Protein AF-A0A1V1P7Q6-F1 (afdb_monomer_lite)

Foldseek 3Di:
DDAPVVVVVVVCPPPVPDDDDAQPCVPPRDGDDPVSCVNCVPPPPDRDDPPPPQAKDFDDWDKPVPDWDDQQDKIKIKTFDIDGPAAWPFKKKFKAAPDDPVVVVVDDPVPTDMDTWDDPDPGMTMDMGRPRHDGDDMDIDMHIAGPVGHD

pLDDT: mean 74.47, std 15.75, range [39.62, 96.0]

Radius of gyration: 20.07 Å; chains: 1; bounding box: 42×44×50 Å

Sequence (151 aa):
MKSSFESAKESIISTKAYQTPQVDANGDGKSNTLTDLNLIKNVIIGNGTFINSGIPLVKKVWISPGKMVSQGNGVHIHVSNIYSQNDIAQVWAVITPPYTEKEFKEIDMKSLPSIELYPLSSKEYVGRYNGLTLQGTYRVSVFVRDNKGIC

Organism: NCBI:txid890399

Secondary structure (DSSP, 8-state):
---HHHHHHHHGGG-TTS------SSSSS-TT-HHHHHHHTT--------------B--EEEEES-S---TT--EEEEEE--B-SS-EEEEEEEEE----HHHHHHS-GGGS-EEE-EEEETTEEEEEE----SSS--EEEEEEEETT---

Structure (mmCIF, N/CA/C/O backbone):
data_AF-A0A1V1P7Q6-F1
#
_entry.id   AF-A0A1V1P7Q6-F1
#
loop_
_atom_site.group_PDB
_atom_site.id
_atom_site.type_symbol
_atom_site.label_atom_id
_atom_site.label_alt_id
_atom_site.label_comp_id
_atom_site.label_asym_id
_atom_site.label_entity_id
_atom_site.label_seq_id
_atom_site.pdbx_PDB_ins_code
_atom_site.Cartn_x
_atom_site.Cartn_y
_atom_site.Cartn_z
_atom_site.occupancy
_atom_site.B_iso_or_equiv
_atom_site.auth_seq_id
_atom_site.auth_comp_id
_atom_site.auth_asym_id
_atom_site.auth_atom_id
_atom_site.pdbx_PDB_model_num
ATOM 1 N N . MET A 1 1 ? -2.508 -2.697 24.954 1.00 43.84 1 MET A N 1
ATOM 2 C CA . MET A 1 1 ? -3.674 -2.679 24.042 1.00 43.84 1 MET A CA 1
ATOM 3 C C . MET A 1 1 ? -3.843 -1.255 23.539 1.00 43.84 1 MET A C 1
ATOM 5 O O . MET A 1 1 ? -3.937 -0.368 24.376 1.00 43.84 1 MET A O 1
ATOM 9 N N . LYS A 1 2 ? -3.782 -1.017 22.221 1.00 41.94 2 LYS A N 1
ATOM 10 C CA . LYS A 1 2 ? -4.045 0.309 21.629 1.00 41.94 2 LYS A CA 1
ATOM 11 C C . LYS A 1 2 ? -5.554 0.447 21.388 1.00 41.94 2 LYS A C 1
ATOM 13 O O . LYS A 1 2 ? -6.185 -0.516 20.963 1.00 41.94 2 LYS A O 1
ATOM 18 N N . SER A 1 3 ? -6.125 1.605 21.706 1.00 46.25 3 SER A N 1
ATOM 19 C CA . SER A 1 3 ? -7.533 1.911 21.430 1.00 46.25 3 SER A CA 1
ATOM 20 C C . SER A 1 3 ? -7.745 2.196 19.937 1.00 46.25 3 SER A C 1
ATOM 22 O O . SER A 1 3 ? -6.799 2.533 19.223 1.00 46.25 3 SER A O 1
ATOM 24 N N . SER A 1 4 ? -8.991 2.113 19.463 1.00 46.34 4 SER A N 1
ATOM 25 C CA . SER A 1 4 ? -9.387 2.502 18.095 1.00 46.34 4 SER A CA 1
ATOM 26 C C . SER A 1 4 ? -8.998 3.929 17.744 1.00 46.34 4 SER A C 1
ATOM 28 O O . SER A 1 4 ? -8.650 4.206 16.600 1.00 46.34 4 SER A O 1
ATOM 30 N N . PHE A 1 5 ? -8.970 4.804 18.744 1.00 55.69 5 PHE A N 1
ATOM 31 C CA . PHE A 1 5 ? -8.479 6.163 18.609 1.00 55.69 5 PHE A CA 1
ATOM 32 C C . PHE A 1 5 ? -6.981 6.216 18.286 1.00 55.69 5 PHE A C 1
ATOM 34 O O . PHE A 1 5 ? -6.589 6.899 17.346 1.00 55.69 5 PHE A O 1
ATOM 41 N N . GLU A 1 6 ? -6.139 5.467 19.005 1.00 46.66 6 GLU A N 1
ATOM 42 C CA . GLU A 1 6 ? -4.696 5.449 18.734 1.00 46.66 6 GLU A CA 1
ATOM 43 C C . GLU A 1 6 ? -4.375 4.767 17.395 1.00 46.66 6 GLU A C 1
ATOM 45 O O . GLU A 1 6 ? -3.499 5.237 16.677 1.00 46.66 6 GLU A O 1
ATOM 50 N N . SER A 1 7 ? -5.121 3.732 16.994 1.00 54.84 7 SER A N 1
ATOM 51 C CA . SER A 1 7 ? -4.970 3.129 15.660 1.00 54.84 7 SER A CA 1
ATOM 52 C C . SER A 1 7 ? -5.415 4.067 14.532 1.00 54.84 7 SER A C 1
ATOM 54 O O . SER A 1 7 ? -4.704 4.206 13.540 1.00 54.84 7 SER A O 1
ATOM 56 N N . ALA A 1 8 ? -6.546 4.764 14.687 1.00 55.75 8 ALA A N 1
ATOM 57 C CA . ALA A 1 8 ? -6.987 5.764 13.714 1.00 55.75 8 ALA A CA 1
ATOM 58 C C . ALA A 1 8 ? -5.988 6.928 13.619 1.00 55.75 8 ALA A C 1
ATOM 60 O O . ALA A 1 8 ? -5.643 7.364 12.525 1.00 55.75 8 ALA A O 1
ATOM 61 N N . LYS A 1 9 ? -5.461 7.391 14.755 1.00 50.16 9 LYS A N 1
ATOM 62 C CA . LYS A 1 9 ? -4.444 8.447 14.838 1.00 50.16 9 LYS A CA 1
ATOM 63 C C . LYS A 1 9 ? -3.131 8.065 14.151 1.00 50.16 9 LYS A C 1
ATOM 65 O O . LYS A 1 9 ? -2.537 8.916 13.495 1.00 50.16 9 LYS A O 1
ATOM 70 N N . GLU A 1 10 ? -2.705 6.808 14.255 1.00 52.38 10 GLU A N 1
ATOM 71 C CA . GLU A 1 10 ? -1.527 6.283 13.546 1.00 52.38 10 GLU A CA 1
ATOM 72 C C . GLU A 1 10 ? -1.787 6.175 12.027 1.00 52.38 10 GLU A C 1
ATOM 74 O O . GLU A 1 10 ? -0.914 6.527 11.235 1.00 52.38 10 GLU A O 1
ATOM 79 N N . SER A 1 11 ? -3.008 5.821 11.597 1.00 52.22 11 SER A N 1
ATOM 80 C CA . SER A 1 11 ? -3.415 5.857 10.176 1.00 52.22 11 SER A CA 1
ATOM 81 C C . SER A 1 11 ? -3.576 7.279 9.608 1.00 52.22 11 SER A C 1
ATOM 83 O O . SER A 1 11 ? -3.424 7.490 8.405 1.00 52.22 11 SER A O 1
ATOM 85 N N . ILE A 1 12 ? -3.837 8.285 10.450 1.00 52.75 12 ILE A N 1
ATOM 86 C CA . ILE A 1 12 ? -4.042 9.696 10.057 1.00 52.75 12 ILE A CA 1
ATOM 87 C C . ILE A 1 12 ? -2.720 10.465 9.853 1.00 52.75 12 ILE A C 1
ATOM 89 O O . ILE A 1 12 ? -2.727 11.623 9.428 1.00 52.75 12 ILE A O 1
ATOM 93 N N . ILE A 1 13 ? -1.553 9.836 10.040 1.00 48.06 13 ILE A N 1
ATOM 94 C CA . ILE A 1 13 ? -0.247 10.489 9.811 1.00 48.06 13 ILE A CA 1
ATOM 95 C C . ILE A 1 13 ? -0.092 10.997 8.352 1.00 48.06 13 ILE A C 1
ATOM 97 O O . ILE A 1 13 ? 0.700 11.905 8.105 1.00 48.06 13 ILE A O 1
ATOM 101 N N . SER A 1 14 ? -0.927 10.537 7.407 1.00 45.78 14 SER A N 1
ATOM 102 C CA . SER A 1 14 ? -0.977 11.027 6.018 1.00 45.78 14 SER A CA 1
ATOM 103 C C . SER A 1 14 ? -1.973 12.175 5.726 1.00 45.78 14 SER A C 1
ATOM 105 O O . SER A 1 14 ? -1.927 12.716 4.621 1.00 45.78 14 SER A O 1
ATOM 107 N N . THR A 1 15 ? -2.854 12.585 6.653 1.00 42.03 15 THR A N 1
ATOM 108 C CA . THR A 1 15 ? -4.014 13.469 6.340 1.00 42.03 15 THR A CA 1
ATOM 109 C C . THR A 1 15 ? -4.036 14.785 7.132 1.00 42.03 15 THR A C 1
ATOM 111 O O . THR A 1 15 ? -5.048 15.483 7.174 1.00 42.03 15 THR A O 1
ATOM 114 N N . LYS A 1 16 ? -2.914 15.164 7.758 1.00 42.03 16 LYS A N 1
ATOM 115 C CA . LYS A 1 16 ? -2.817 16.293 8.708 1.00 42.03 16 LYS A CA 1
ATOM 116 C C . LYS A 1 16 ? -3.214 17.691 8.192 1.00 42.03 16 LYS A C 1
ATOM 118 O O . LYS A 1 16 ? -3.213 18.617 8.992 1.00 42.03 16 LYS A O 1
ATOM 123 N N . ALA A 1 17 ? -3.559 17.876 6.917 1.00 48.00 17 ALA A N 1
ATOM 124 C CA . ALA A 1 17 ? -3.864 19.202 6.373 1.00 48.00 17 ALA A CA 1
ATOM 125 C C . ALA A 1 17 ? -5.360 19.585 6.344 1.00 48.00 17 ALA A C 1
ATOM 127 O O . ALA A 1 17 ? -5.644 20.762 6.151 1.00 48.00 17 ALA A O 1
ATOM 128 N N . TYR A 1 18 ? -6.313 18.657 6.539 1.00 45.41 18 TYR A N 1
ATOM 129 C CA . TYR A 1 18 ? -7.735 18.948 6.240 1.00 45.41 18 TYR A CA 1
ATOM 130 C C . TYR A 1 18 ? -8.775 18.511 7.278 1.00 45.41 18 TYR A C 1
ATOM 132 O O . TYR A 1 18 ? -9.964 18.714 7.051 1.00 45.41 18 TYR A O 1
ATOM 140 N N . GLN A 1 19 ? -8.384 17.936 8.416 1.00 45.28 19 GLN A N 1
ATOM 141 C CA . GLN A 1 19 ? -9.354 17.629 9.471 1.00 45.28 19 GLN A CA 1
ATOM 142 C C . GLN A 1 19 ? -9.268 18.655 10.597 1.00 45.28 19 GLN A C 1
ATOM 144 O O . GLN A 1 19 ? -8.410 18.575 11.474 1.00 45.28 19 GLN A O 1
ATOM 149 N N . THR A 1 20 ? -10.179 19.625 10.563 1.00 50.78 20 THR A N 1
ATOM 150 C CA . THR A 1 20 ? -10.475 20.493 11.703 1.00 50.78 20 THR A CA 1
ATOM 151 C C . THR A 1 20 ? -11.555 19.805 12.543 1.00 50.78 20 THR A C 1
ATOM 153 O O . THR A 1 20 ? -12.607 19.484 11.994 1.00 50.78 20 THR A O 1
ATOM 156 N N . PRO A 1 21 ? -11.344 19.530 13.840 1.00 52.12 21 PRO A N 1
ATOM 157 C CA . PRO A 1 21 ? -12.409 19.012 14.699 1.00 52.12 21 PRO A CA 1
ATOM 158 C C . PRO A 1 21 ? -13.563 20.029 14.815 1.00 52.12 21 PRO A C 1
ATOM 160 O O . PRO A 1 21 ? -13.321 21.231 14.923 1.00 52.12 21 PRO A O 1
ATOM 163 N N . GLN A 1 22 ? -14.807 19.540 14.744 1.00 62.03 22 GLN A N 1
ATOM 164 C CA . GLN A 1 22 ? -16.042 20.307 14.479 1.00 62.03 22 GLN A CA 1
ATOM 165 C C . GLN A 1 22 ? -17.079 20.163 15.611 1.00 62.03 22 GLN A C 1
ATOM 167 O O . GLN A 1 22 ? -18.259 19.955 15.342 1.00 62.03 22 GLN A O 1
ATOM 172 N N . VAL A 1 23 ? -16.674 20.176 16.886 1.00 70.62 23 VAL A N 1
ATOM 173 C CA . VAL A 1 23 ? -17.684 20.057 17.952 1.00 70.62 23 VAL A CA 1
ATOM 174 C C . VAL A 1 23 ? -18.399 21.395 18.116 1.00 70.62 23 VAL A C 1
ATOM 176 O O . VAL A 1 23 ? -17.837 22.323 18.689 1.00 70.62 23 VAL A O 1
ATOM 179 N N . ASP A 1 24 ? -19.609 21.469 17.570 1.00 77.19 24 ASP A N 1
ATOM 180 C CA . ASP A 1 24 ? -20.615 22.517 17.764 1.00 77.19 24 ASP A CA 1
ATOM 181 C C . ASP A 1 24 ? -21.781 21.870 18.526 1.00 77.19 24 ASP A C 1
ATOM 183 O O . ASP A 1 24 ? -22.644 21.204 17.952 1.00 77.19 24 ASP A O 1
ATOM 187 N N . ALA A 1 25 ? -21.713 21.926 19.854 1.00 75.81 25 ALA A N 1
ATOM 188 C CA . ALA A 1 25 ? -22.659 21.245 20.730 1.00 75.81 25 ALA A CA 1
ATOM 189 C C . ALA A 1 25 ? -23.865 22.122 21.069 1.00 75.81 25 ALA A C 1
ATOM 191 O O . ALA A 1 25 ? -24.893 21.599 21.503 1.00 75.81 25 ALA A O 1
ATOM 192 N N . ASN A 1 26 ? -23.743 23.440 20.898 1.00 76.94 26 ASN A N 1
ATOM 193 C CA . ASN A 1 26 ? -24.838 24.382 21.100 1.00 76.94 26 ASN A CA 1
ATOM 194 C C . ASN A 1 26 ? -25.633 24.673 19.809 1.00 76.94 26 ASN A C 1
ATOM 196 O O . ASN A 1 26 ? -26.711 25.259 19.904 1.00 76.94 26 ASN A O 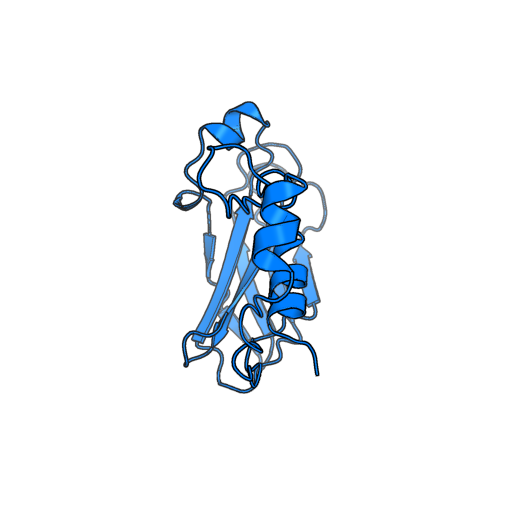1
ATOM 200 N N . GLY A 1 27 ? -25.148 24.235 18.642 1.00 76.31 27 GLY A N 1
ATOM 201 C CA . GLY A 1 27 ? -25.793 24.407 17.341 1.00 76.31 27 GLY A CA 1
ATOM 202 C C . GLY A 1 27 ? -25.706 25.834 16.797 1.00 76.31 27 GLY A C 1
ATOM 203 O O . GLY A 1 27 ? -26.585 26.242 16.036 1.00 76.31 27 GLY A O 1
ATOM 204 N N . ASP A 1 28 ? -24.708 26.619 17.216 1.00 77.25 28 ASP A N 1
ATOM 205 C CA . ASP A 1 28 ? -24.578 28.037 16.858 1.00 77.25 28 ASP A CA 1
ATOM 206 C C . ASP A 1 28 ? -23.736 28.293 15.591 1.00 77.25 28 ASP A C 1
ATOM 208 O O . ASP A 1 28 ? -23.569 29.444 15.167 1.00 77.25 28 ASP A O 1
ATOM 212 N N . GLY A 1 29 ? -23.228 27.227 14.965 1.00 70.00 29 GLY A N 1
ATOM 213 C CA . GLY A 1 29 ? -22.395 27.274 13.769 1.00 70.00 29 GLY A CA 1
ATOM 214 C C . GLY A 1 29 ? -20.929 27.629 14.037 1.00 70.00 29 GLY A C 1
ATOM 215 O O . GLY A 1 29 ? -20.172 27.814 13.080 1.00 70.00 29 GLY A O 1
ATOM 216 N N . LYS A 1 30 ? -20.498 27.740 15.301 1.00 74.19 30 LYS A N 1
ATOM 217 C CA . LYS A 1 30 ? -19.109 27.992 15.706 1.00 74.19 30 LYS A CA 1
ATOM 218 C C . LYS A 1 30 ? -18.583 26.797 16.487 1.00 74.19 30 LYS A C 1
ATOM 220 O O . LYS A 1 30 ? -18.903 26.596 17.645 1.00 74.19 30 LYS A O 1
ATOM 225 N N . SER A 1 31 ? -17.692 26.029 15.874 1.00 75.81 31 SER A N 1
ATOM 226 C CA . SER A 1 31 ? -17.091 24.877 16.548 1.00 75.81 31 SER A CA 1
ATOM 227 C C . SER A 1 31 ? -16.045 25.271 17.601 1.00 75.81 31 SER A C 1
ATOM 229 O O . SER A 1 31 ? -15.322 26.258 17.448 1.00 75.81 31 SER A O 1
ATOM 231 N N . ASN A 1 32 ? -15.859 24.398 18.594 1.00 69.75 32 ASN A N 1
ATOM 232 C CA . ASN A 1 32 ? -14.795 24.438 19.607 1.00 69.75 32 ASN A CA 1
ATOM 233 C C . ASN A 1 32 ? -14.829 25.669 20.527 1.00 69.75 32 ASN A C 1
ATOM 235 O O . ASN A 1 32 ? -13.784 26.132 20.997 1.00 69.75 32 ASN A O 1
ATOM 239 N N . THR A 1 33 ? -16.009 26.213 20.804 1.00 80.25 33 THR A N 1
ATOM 240 C CA . THR A 1 33 ? -16.155 27.302 21.769 1.00 80.25 33 THR A CA 1
ATOM 241 C C . THR A 1 33 ? -16.166 26.777 23.208 1.00 80.25 33 THR A C 1
ATOM 243 O O . THR A 1 33 ? -16.365 25.591 23.483 1.00 80.25 33 THR A O 1
ATOM 246 N N . LEU A 1 34 ? -15.974 27.681 24.177 1.00 81.62 34 LEU A N 1
ATOM 247 C CA . LEU A 1 34 ? -16.104 27.347 25.600 1.00 81.62 34 LEU A CA 1
ATOM 248 C C . LEU A 1 34 ? -17.519 26.839 25.934 1.00 81.62 34 LEU A C 1
ATOM 250 O O . LEU A 1 34 ? -17.690 26.013 26.831 1.00 81.62 34 LEU A O 1
ATOM 254 N N . THR A 1 35 ? -18.523 27.324 25.202 1.00 80.69 35 THR A N 1
ATOM 255 C CA . THR A 1 35 ? -19.919 26.903 25.327 1.00 80.69 35 THR A CA 1
ATOM 256 C C . THR A 1 35 ? -20.089 25.453 24.890 1.00 80.69 35 THR A C 1
ATOM 258 O O . THR A 1 35 ? -20.670 24.670 25.639 1.00 80.69 35 THR A O 1
ATOM 261 N N . ASP A 1 36 ? -19.496 25.064 23.758 1.00 77.94 36 ASP A N 1
ATOM 262 C CA . ASP A 1 36 ? -19.521 23.676 23.283 1.00 77.94 36 ASP A CA 1
ATOM 263 C C . ASP A 1 36 ? -18.858 22.735 24.276 1.00 77.94 36 ASP A C 1
ATOM 265 O O . ASP A 1 36 ? -19.421 21.708 24.655 1.00 77.94 36 ASP A O 1
ATOM 269 N N . LEU A 1 37 ? -17.678 23.137 24.761 1.00 77.25 37 LEU A N 1
ATOM 270 C CA . LEU A 1 37 ? -16.929 22.374 25.748 1.00 77.25 37 LEU A CA 1
ATOM 271 C C . LEU A 1 37 ? -17.760 22.161 27.018 1.00 77.25 37 LEU A C 1
ATOM 273 O O . LEU A 1 37 ? -17.775 21.062 27.562 1.00 77.25 37 LEU A O 1
ATOM 277 N N . ASN A 1 38 ? -18.478 23.187 27.482 1.00 82.81 38 ASN A N 1
ATOM 278 C CA . ASN A 1 38 ? -19.333 23.090 28.662 1.00 82.81 38 ASN A CA 1
ATOM 279 C C . ASN A 1 38 ? -20.507 22.118 28.481 1.00 82.81 38 ASN A C 1
ATOM 281 O O . ASN A 1 38 ? -20.856 21.433 29.442 1.00 82.81 38 ASN A O 1
ATOM 285 N N . LEU A 1 39 ? -21.083 22.030 27.280 1.00 81.00 39 LEU A N 1
ATOM 286 C CA . LEU A 1 39 ? -22.211 21.141 26.983 1.00 81.00 39 LEU A CA 1
ATOM 287 C C . LEU A 1 39 ? -21.801 19.669 26.882 1.00 81.00 39 LEU A C 1
ATOM 289 O O . LEU A 1 39 ? -22.585 18.786 27.222 1.00 81.00 39 LEU A O 1
ATOM 293 N N . ILE A 1 40 ? -20.562 19.396 26.473 1.00 76.31 40 ILE A N 1
ATOM 294 C CA . ILE A 1 40 ? -20.057 18.028 26.278 1.00 76.31 40 ILE A CA 1
ATOM 295 C C . ILE A 1 40 ? -19.189 17.520 27.433 1.00 76.31 40 ILE A C 1
ATOM 297 O O . ILE A 1 40 ? -18.716 16.389 27.377 1.00 76.31 40 ILE A O 1
ATOM 301 N N . LYS A 1 41 ? -18.988 18.315 28.495 1.00 76.00 41 LYS A N 1
ATOM 302 C CA . LYS A 1 41 ? -18.122 17.982 29.649 1.00 76.00 41 LYS A CA 1
ATOM 303 C C . LYS A 1 41 ? -18.387 16.604 30.264 1.00 76.00 41 LYS A C 1
ATOM 305 O O . LYS A 1 41 ? -17.457 15.984 30.765 1.00 76.00 41 LYS A O 1
ATOM 310 N N . ASN A 1 42 ? -19.634 16.137 30.205 1.00 72.25 42 ASN A N 1
ATOM 311 C CA . ASN A 1 42 ? -20.059 14.835 30.727 1.00 72.25 42 ASN A CA 1
ATOM 312 C C . ASN A 1 42 ? -20.513 13.863 29.624 1.00 72.25 42 ASN A C 1
ATOM 314 O O . ASN A 1 42 ? -21.041 12.792 29.921 1.00 72.25 42 ASN A O 1
ATOM 318 N N . VAL A 1 43 ? -20.339 14.229 28.353 1.00 67.81 43 VAL A N 1
ATOM 319 C CA . VAL A 1 43 ? -20.675 13.374 27.216 1.00 67.81 43 VAL A CA 1
ATOM 320 C C . VAL A 1 43 ? -19.482 12.476 26.934 1.00 67.81 43 VAL A C 1
ATOM 322 O O . VAL A 1 43 ? -18.453 12.899 26.412 1.00 67.81 43 VAL A O 1
ATOM 325 N N . ILE A 1 44 ? -19.632 11.204 27.281 1.00 61.66 44 ILE A N 1
ATOM 326 C CA . ILE A 1 44 ? -18.673 10.172 26.913 1.00 61.66 44 ILE A CA 1
ATOM 327 C C . ILE A 1 44 ? -19.046 9.705 25.507 1.00 61.66 44 ILE A C 1
ATOM 329 O O . ILE A 1 44 ? -20.030 8.987 25.327 1.00 61.66 44 ILE A O 1
ATOM 333 N N . ILE A 1 45 ? -18.260 10.095 24.502 1.00 59.91 45 ILE A N 1
ATOM 334 C CA . ILE A 1 45 ? -18.272 9.390 23.216 1.00 59.91 45 ILE A CA 1
ATOM 335 C C . ILE A 1 45 ? -17.768 7.984 23.538 1.00 59.91 45 ILE A C 1
ATOM 337 O O . ILE A 1 45 ? -16.640 7.841 24.004 1.00 59.91 45 ILE A O 1
ATOM 341 N N . GLY A 1 46 ? -18.668 7.001 23.427 1.00 49.72 46 GLY A N 1
ATOM 342 C CA . GLY A 1 46 ? -18.579 5.690 24.070 1.00 49.72 46 GLY A CA 1
ATOM 343 C C . GLY A 1 46 ? -17.199 5.035 24.040 1.00 49.72 46 GLY A C 1
ATOM 344 O O . GLY A 1 46 ? -16.401 5.242 23.128 1.00 49.72 46 GLY A O 1
ATOM 345 N N . ASN A 1 47 ? -16.933 4.199 25.046 1.00 52.25 47 ASN A N 1
ATOM 346 C CA . ASN A 1 47 ? -15.726 3.382 25.098 1.00 52.25 47 ASN A CA 1
ATOM 347 C C . ASN A 1 47 ? -15.682 2.554 23.807 1.00 52.25 47 ASN A C 1
ATOM 349 O O . ASN A 1 47 ? -16.544 1.698 23.607 1.00 52.25 47 ASN A O 1
ATOM 353 N N . GLY A 1 48 ? -14.769 2.901 22.893 1.00 46.97 48 GLY A N 1
ATOM 354 C CA . GLY A 1 48 ? -14.736 2.344 21.545 1.00 46.97 48 GLY A CA 1
ATOM 355 C C . GLY A 1 48 ? -14.881 0.824 21.568 1.00 46.97 48 GLY A C 1
ATOM 356 O O . GLY A 1 48 ? -14.384 0.160 22.478 1.00 46.97 48 GLY A O 1
ATOM 357 N N . THR A 1 49 ? -15.579 0.269 20.577 1.00 44.25 49 THR A N 1
ATOM 358 C CA . THR A 1 49 ? -15.705 -1.183 20.412 1.00 44.25 49 THR A CA 1
ATOM 359 C C . THR A 1 49 ? -14.332 -1.834 20.548 1.00 44.25 49 THR A C 1
ATOM 361 O O . THR A 1 49 ? -13.380 -1.370 19.914 1.00 44.25 49 THR A O 1
ATOM 364 N N . PHE A 1 50 ? -14.222 -2.889 21.363 1.00 39.62 50 PHE A N 1
ATOM 365 C CA . PHE A 1 50 ? -13.010 -3.700 21.465 1.00 39.62 50 PHE A CA 1
ATOM 366 C C . PHE A 1 50 ? -12.614 -4.186 20.067 1.00 39.62 50 PHE A C 1
ATOM 368 O O . PHE A 1 50 ? -13.145 -5.171 19.560 1.00 39.62 50 PHE A O 1
ATOM 375 N N . ILE A 1 51 ? -11.675 -3.494 19.430 1.00 49.56 51 ILE A N 1
ATOM 376 C CA . ILE A 1 51 ? -10.989 -4.011 18.254 1.00 49.56 51 ILE A CA 1
ATOM 377 C C . ILE A 1 51 ? -9.983 -5.028 18.768 1.00 49.56 51 ILE A C 1
ATOM 379 O O . ILE A 1 51 ? -8.898 -4.684 19.236 1.00 49.56 51 ILE A O 1
ATOM 383 N N . ASN A 1 52 ? -10.343 -6.302 18.664 1.00 47.50 52 ASN A N 1
ATOM 384 C CA . ASN A 1 52 ? -9.338 -7.327 18.457 1.00 47.50 52 ASN A CA 1
ATOM 385 C C . ASN A 1 52 ? -8.699 -6.991 17.105 1.00 47.50 52 ASN A C 1
ATOM 387 O O . ASN A 1 52 ? -9.304 -7.236 16.064 1.00 47.50 52 ASN A O 1
ATOM 391 N N . SER A 1 53 ? -7.592 -6.243 17.12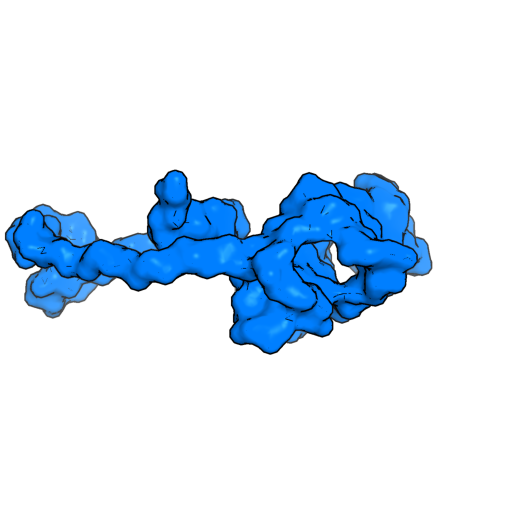4 1.00 54.78 53 SER A N 1
ATOM 392 C CA . SER A 1 53 ? -7.054 -5.571 15.944 1.00 54.78 53 SER A CA 1
ATOM 393 C C . SER A 1 53 ? -6.401 -6.592 15.010 1.00 54.78 53 SER A C 1
ATOM 395 O O . SER A 1 53 ? -5.179 -6.649 14.900 1.00 54.78 53 SER A O 1
ATOM 397 N N . GLY A 1 54 ? -7.216 -7.384 14.316 1.00 58.84 54 GLY A N 1
ATOM 398 C CA . GLY A 1 54 ? -6.811 -8.240 13.200 1.00 58.84 54 GLY A CA 1
ATOM 399 C C . GLY A 1 54 ? -6.340 -7.453 11.976 1.00 58.8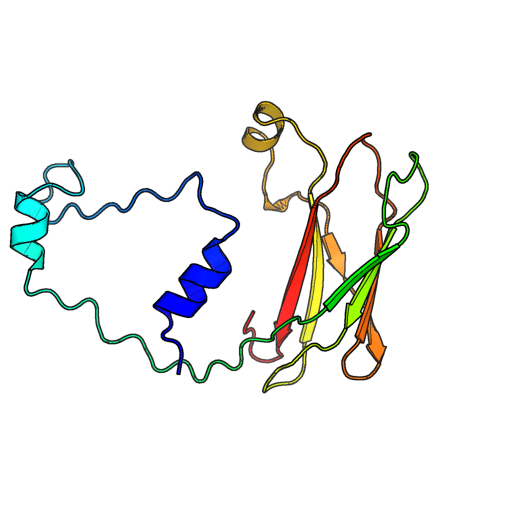4 54 GLY A C 1
ATOM 400 O O . GLY A 1 54 ? -6.218 -8.031 10.908 1.00 58.84 54 GLY A O 1
ATOM 401 N N . ILE A 1 55 ? -6.075 -6.153 12.147 1.00 72.56 55 ILE A N 1
ATOM 402 C CA . ILE A 1 55 ? -5.563 -5.237 11.138 1.00 72.56 55 ILE A CA 1
ATOM 403 C C . ILE A 1 55 ? -4.208 -5.761 10.656 1.00 72.56 55 ILE A C 1
ATOM 405 O O . ILE A 1 55 ? -3.289 -5.921 11.473 1.00 72.56 55 ILE A O 1
ATOM 409 N N . PRO A 1 56 ? -4.063 -6.019 9.350 1.00 75.62 56 PRO A N 1
ATOM 410 C CA . PRO A 1 56 ? -2.781 -6.374 8.780 1.00 75.62 56 PRO A CA 1
ATOM 411 C C . PRO A 1 56 ? -1.747 -5.254 8.960 1.00 75.62 56 PRO A C 1
ATOM 413 O O . PRO A 1 56 ? -2.004 -4.087 8.687 1.00 75.62 56 PRO A O 1
ATOM 416 N N . LEU A 1 57 ? -0.537 -5.604 9.391 1.00 79.62 57 LEU A N 1
ATOM 417 C CA . LEU A 1 57 ? 0.568 -4.674 9.594 1.00 79.62 57 LEU A CA 1
ATOM 418 C C . LEU A 1 57 ? 1.691 -4.942 8.593 1.00 79.62 57 LEU A C 1
ATOM 420 O O . LEU A 1 57 ? 2.293 -6.019 8.599 1.00 79.62 57 LEU A O 1
ATOM 424 N N . VAL A 1 58 ? 2.040 -3.927 7.803 1.00 81.31 58 VAL A N 1
ATOM 425 C CA . VAL A 1 58 ? 3.236 -3.925 6.950 1.00 81.31 58 VAL A CA 1
ATOM 426 C C . VAL A 1 58 ? 4.438 -3.436 7.753 1.00 81.31 58 VAL A C 1
ATOM 428 O O . VAL A 1 58 ? 4.441 -2.312 8.248 1.00 81.31 58 VAL A O 1
ATOM 431 N N . LYS A 1 59 ? 5.489 -4.256 7.869 1.00 78.19 59 LYS A N 1
ATOM 432 C CA . LYS A 1 59 ? 6.709 -3.868 8.602 1.00 78.19 59 LYS A CA 1
ATOM 433 C C . LYS A 1 59 ? 7.826 -3.336 7.714 1.00 78.19 59 LYS A C 1
ATOM 435 O O . LYS A 1 59 ? 8.696 -2.625 8.212 1.00 78.19 59 LYS A O 1
ATOM 440 N N . LYS A 1 60 ? 7.867 -3.721 6.437 1.00 81.50 60 LYS A N 1
ATOM 441 C CA . LYS A 1 60 ? 8.987 -3.386 5.558 1.00 81.50 60 LYS A CA 1
ATOM 442 C C . LYS A 1 60 ? 8.531 -3.171 4.124 1.00 81.50 60 LYS A C 1
ATOM 444 O O . LYS A 1 60 ? 7.842 -4.016 3.562 1.00 81.50 60 LYS A O 1
ATOM 449 N N . VAL A 1 61 ? 8.964 -2.059 3.540 1.00 85.50 61 VAL A N 1
ATOM 450 C CA . VAL A 1 61 ? 8.741 -1.719 2.133 1.00 85.50 61 VAL A CA 1
ATOM 451 C C . VAL A 1 61 ? 10.078 -1.331 1.520 1.00 85.50 61 VAL A C 1
ATOM 453 O O . VAL A 1 61 ? 10.813 -0.515 2.075 1.00 85.50 61 VAL A O 1
ATOM 456 N N . TRP A 1 62 ? 10.386 -1.925 0.376 1.00 83.81 62 TRP A N 1
ATOM 457 C CA . TRP A 1 62 ? 11.567 -1.648 -0.423 1.00 83.81 62 TRP A CA 1
ATOM 458 C C . TRP A 1 62 ? 11.147 -1.269 -1.835 1.00 83.81 62 TRP A C 1
ATOM 460 O O . TRP A 1 62 ? 10.270 -1.905 -2.418 1.00 83.81 62 TRP A O 1
ATOM 470 N N . ILE A 1 63 ? 11.800 -0.255 -2.395 1.00 85.25 63 ILE A N 1
ATOM 471 C CA . ILE A 1 63 ? 11.542 0.216 -3.755 1.00 85.25 63 ILE A CA 1
ATOM 472 C C . ILE A 1 63 ? 12.866 0.203 -4.513 1.00 85.25 63 ILE A C 1
ATOM 474 O O . ILE A 1 63 ? 13.864 0.738 -4.028 1.00 85.25 63 ILE A O 1
ATOM 478 N N . SER A 1 64 ? 12.880 -0.430 -5.685 1.00 81.06 64 SER A N 1
ATOM 479 C CA . SER A 1 64 ? 14.059 -0.521 -6.547 1.00 81.06 64 SER A CA 1
ATOM 480 C C . SER A 1 64 ? 13.712 -0.157 -7.995 1.00 81.06 64 SER A C 1
ATOM 482 O O . SER A 1 64 ? 12.816 -0.783 -8.562 1.00 81.06 64 SER A O 1
ATOM 484 N N . PRO A 1 65 ? 14.402 0.808 -8.627 1.00 74.81 65 PRO A N 1
ATOM 485 C CA . PRO A 1 65 ? 15.501 1.601 -8.075 1.00 74.81 65 PRO A CA 1
ATOM 486 C C . PRO A 1 65 ? 15.023 2.568 -6.978 1.00 74.81 65 PRO A C 1
ATOM 488 O O . PRO A 1 65 ? 13.955 3.163 -7.086 1.00 74.81 65 PRO A O 1
ATOM 491 N N . GLY A 1 66 ? 15.820 2.735 -5.917 1.00 60.97 66 GLY A N 1
ATOM 492 C CA . GLY A 1 66 ? 15.447 3.535 -4.740 1.00 60.97 66 GLY A CA 1
ATOM 493 C C . GLY A 1 66 ? 15.582 5.056 -4.901 1.00 60.97 66 GLY A C 1
ATOM 494 O O . GLY A 1 66 ? 15.178 5.789 -4.000 1.00 60.97 66 GLY A O 1
ATOM 495 N N . LYS A 1 67 ? 16.160 5.549 -6.010 1.00 54.06 67 LYS A N 1
ATOM 496 C CA . LYS A 1 67 ? 16.291 6.984 -6.328 1.00 54.06 67 LYS A CA 1
ATOM 497 C C . LYS A 1 67 ? 16.282 7.234 -7.837 1.00 54.06 67 LYS A C 1
ATOM 499 O O . LYS A 1 67 ? 16.931 6.498 -8.571 1.00 54.06 67 LYS A O 1
ATOM 504 N N . MET A 1 68 ? 15.592 8.311 -8.231 1.00 52.06 68 MET A N 1
ATOM 505 C CA . MET A 1 68 ? 15.597 8.950 -9.557 1.00 52.06 68 MET A CA 1
ATOM 506 C C . MET A 1 68 ? 15.566 7.958 -10.717 1.00 52.06 68 MET A C 1
ATOM 508 O O . MET A 1 68 ? 16.568 7.686 -11.373 1.00 52.06 68 MET A O 1
ATOM 512 N N . VAL A 1 69 ? 14.377 7.430 -10.972 1.00 52.66 69 VAL A N 1
ATOM 513 C CA . VAL A 1 69 ? 14.135 6.603 -12.144 1.00 52.66 69 VAL A CA 1
ATOM 514 C C . VAL A 1 69 ? 13.889 7.540 -13.324 1.00 52.66 69 VAL A C 1
ATOM 516 O O . VAL A 1 69 ? 12.984 8.371 -13.279 1.00 52.66 69 VAL A O 1
ATOM 519 N N . SER A 1 70 ? 14.740 7.474 -14.348 1.00 52.50 70 SER A N 1
ATOM 520 C CA . SER A 1 70 ? 14.523 8.199 -15.603 1.00 52.50 70 SER A CA 1
ATOM 521 C C . SER A 1 70 ? 13.204 7.751 -16.241 1.00 52.50 70 SER A C 1
ATOM 523 O O . SER A 1 70 ? 12.814 6.590 -16.089 1.00 52.50 70 SER A O 1
ATOM 525 N N . GLN A 1 71 ? 12.526 8.657 -16.956 1.00 51.53 71 GLN A N 1
ATOM 526 C CA . GLN A 1 71 ? 11.288 8.343 -17.680 1.00 51.53 71 GLN A CA 1
ATOM 527 C C . GLN A 1 71 ? 11.436 7.021 -18.457 1.00 51.53 71 GLN A C 1
ATOM 529 O O . GLN A 1 71 ? 12.411 6.828 -19.182 1.00 51.53 71 GLN A O 1
ATOM 534 N N . GLY A 1 72 ? 10.490 6.098 -18.260 1.00 54.91 72 GLY A N 1
ATOM 535 C CA . GLY A 1 72 ? 10.447 4.798 -18.943 1.00 54.91 72 GLY A CA 1
ATOM 536 C C . GLY A 1 72 ? 11.069 3.610 -18.196 1.00 54.91 72 GLY A C 1
ATOM 537 O O . GLY A 1 72 ? 10.773 2.467 -18.543 1.00 54.91 72 GLY A O 1
ATOM 538 N N . ASN A 1 73 ? 11.856 3.829 -17.138 1.00 66.88 73 ASN A N 1
ATOM 539 C CA . ASN A 1 73 ? 12.287 2.740 -16.260 1.00 66.88 73 ASN A CA 1
ATOM 540 C C . ASN A 1 73 ? 11.208 2.505 -15.187 1.00 66.88 73 ASN A C 1
ATOM 542 O O . ASN A 1 73 ? 10.688 3.446 -14.600 1.00 66.88 73 ASN A O 1
ATOM 546 N N . GLY A 1 74 ? 10.800 1.257 -14.963 1.00 75.00 74 GLY A N 1
ATOM 547 C CA . GLY A 1 74 ? 9.812 0.927 -13.930 1.00 75.00 74 GLY A CA 1
ATOM 548 C C . GLY A 1 74 ? 10.432 0.809 -12.539 1.00 75.00 74 GLY A C 1
ATOM 549 O O . GLY A 1 74 ? 11.640 0.616 -12.405 1.00 75.00 74 GLY A O 1
ATOM 550 N N . VAL A 1 75 ? 9.598 0.854 -11.502 1.00 86.00 75 VAL A N 1
ATOM 551 C CA . VAL A 1 75 ? 9.984 0.528 -10.121 1.00 86.00 75 VAL A CA 1
ATOM 552 C C . VAL A 1 75 ? 9.414 -0.816 -9.704 1.00 86.00 75 VAL A C 1
ATOM 554 O O . VAL A 1 75 ? 8.262 -1.140 -9.987 1.00 86.00 75 VAL A O 1
ATOM 557 N N . HIS A 1 76 ? 10.227 -1.583 -8.995 1.00 89.31 76 HIS A N 1
ATOM 558 C CA . HIS A 1 76 ? 9.831 -2.774 -8.268 1.00 89.31 76 HIS A CA 1
ATOM 559 C C . HIS A 1 76 ? 9.516 -2.376 -6.835 1.00 89.31 76 HIS A C 1
ATOM 561 O O . HIS A 1 76 ? 10.337 -1.753 -6.160 1.00 89.31 76 HIS A O 1
ATOM 567 N N . ILE A 1 77 ? 8.328 -2.748 -6.387 1.00 90.69 77 ILE A N 1
ATOM 568 C CA . ILE A 1 77 ? 7.861 -2.573 -5.021 1.00 90.69 77 ILE A CA 1
ATOM 569 C C . ILE A 1 77 ? 7.906 -3.953 -4.385 1.00 90.69 77 ILE A C 1
ATOM 571 O O . ILE A 1 77 ? 7.287 -4.885 -4.893 1.00 90.69 77 ILE A O 1
ATOM 575 N N . HIS A 1 78 ? 8.656 -4.083 -3.297 1.00 90.94 78 HIS A N 1
ATOM 576 C CA . HIS A 1 78 ? 8.748 -5.305 -2.515 1.00 90.94 78 HIS A CA 1
ATOM 577 C C . HIS A 1 78 ? 8.342 -5.006 -1.077 1.00 90.94 78 HIS A C 1
ATOM 579 O O . HIS A 1 78 ? 8.956 -4.190 -0.389 1.00 90.94 78 HIS A O 1
ATOM 585 N N . VAL A 1 79 ? 7.294 -5.677 -0.627 1.00 89.62 79 VAL A N 1
ATOM 586 C CA . VAL A 1 79 ? 6.751 -5.566 0.720 1.00 89.62 79 VAL A CA 1
ATOM 587 C C . VAL A 1 79 ? 7.042 -6.864 1.443 1.00 89.62 79 VAL A C 1
ATOM 589 O O . VAL A 1 79 ? 6.740 -7.932 0.919 1.00 89.62 79 VAL A O 1
ATOM 592 N N . SER A 1 80 ? 7.617 -6.785 2.638 1.00 88.88 80 SER A N 1
ATOM 593 C CA . SER A 1 80 ? 7.915 -7.968 3.439 1.00 88.88 80 SER A CA 1
ATOM 594 C C . SER A 1 80 ? 7.528 -7.801 4.899 1.00 88.88 80 SER A C 1
ATOM 596 O O . SER A 1 80 ? 7.289 -6.695 5.399 1.00 88.88 80 SER A O 1
ATOM 598 N N . ASN A 1 81 ? 7.469 -8.938 5.595 1.00 83.56 81 ASN A N 1
ATOM 599 C CA . ASN A 1 81 ? 7.090 -9.031 7.002 1.00 83.56 81 ASN A CA 1
ATOM 600 C C . ASN A 1 81 ? 5.669 -8.512 7.281 1.00 83.56 81 ASN A C 1
ATOM 602 O O . ASN A 1 81 ? 5.445 -7.854 8.301 1.00 83.56 81 ASN A O 1
ATOM 606 N N . ILE A 1 82 ? 4.716 -8.824 6.395 1.00 83.31 82 ILE A N 1
ATOM 607 C CA . ILE A 1 82 ? 3.293 -8.568 6.645 1.00 83.31 82 ILE A CA 1
ATOM 608 C C . ILE A 1 82 ? 2.811 -9.492 7.773 1.00 83.31 82 ILE A C 1
ATOM 610 O O . ILE A 1 82 ? 3.048 -10.703 7.750 1.00 83.31 82 ILE A O 1
ATOM 614 N N . TYR A 1 83 ? 2.169 -8.917 8.787 1.00 82.00 83 TYR A N 1
ATOM 615 C CA . TYR A 1 83 ? 1.555 -9.644 9.896 1.00 82.00 83 TYR A CA 1
ATOM 616 C C . TYR A 1 83 ? 0.045 -9.449 9.863 1.00 82.00 83 TYR A C 1
ATOM 618 O O . TYR A 1 83 ? -0.406 -8.316 9.859 1.00 82.00 83 TYR A O 1
ATOM 626 N N . SER A 1 84 ? -0.726 -10.530 9.886 1.00 81.12 84 SER A N 1
ATOM 627 C CA . SER A 1 84 ? -2.185 -10.489 9.994 1.00 81.12 84 SER A CA 1
ATOM 628 C C . SER A 1 84 ? -2.660 -11.652 10.858 1.00 81.12 84 SER A C 1
ATOM 630 O O . SER A 1 84 ? -1.999 -12.690 10.920 1.00 81.12 84 SER A O 1
ATOM 632 N N . GLN A 1 85 ? -3.784 -11.463 11.550 1.00 81.81 85 GLN A N 1
ATOM 633 C CA . GLN A 1 85 ? -4.455 -12.531 12.301 1.00 81.81 85 GLN A CA 1
ATOM 634 C C . GLN A 1 85 ? -5.331 -13.414 11.399 1.00 81.81 85 GLN A C 1
ATOM 636 O O . GLN A 1 85 ? -5.719 -14.503 11.813 1.00 81.81 85 GLN A O 1
ATOM 641 N N . ASN A 1 86 ? -5.637 -12.946 10.188 1.00 83.19 86 ASN A N 1
ATOM 642 C CA . ASN A 1 86 ? -6.386 -13.673 9.167 1.00 83.19 86 ASN A CA 1
ATOM 643 C C . ASN A 1 86 ? -5.567 -13.764 7.868 1.00 83.19 86 ASN A C 1
ATOM 645 O O . ASN A 1 86 ? -4.578 -13.042 7.697 1.00 83.19 86 ASN A O 1
ATOM 649 N N . ASP A 1 87 ? -5.991 -14.611 6.932 1.00 86.12 87 ASP A N 1
ATOM 650 C CA . ASP A 1 87 ? -5.336 -14.703 5.627 1.00 86.12 87 ASP A CA 1
ATOM 651 C C . ASP A 1 87 ? -5.448 -13.384 4.862 1.00 86.12 87 ASP A C 1
ATOM 653 O O . ASP A 1 87 ? -6.472 -12.696 4.903 1.00 86.12 87 ASP A O 1
ATOM 657 N N . ILE A 1 88 ? -4.378 -13.031 4.154 1.00 89.50 88 ILE A N 1
ATOM 658 C CA . ILE A 1 88 ? -4.339 -11.832 3.324 1.00 89.50 88 ILE A CA 1
ATOM 659 C C . ILE A 1 88 ? -5.152 -12.084 2.057 1.00 89.50 88 ILE A C 1
ATOM 661 O O . ILE A 1 88 ? -4.880 -13.028 1.320 1.00 89.50 88 ILE A O 1
ATOM 665 N N . ALA A 1 89 ? -6.136 -11.226 1.799 1.00 89.75 89 ALA A N 1
ATOM 666 C CA . ALA A 1 89 ? -6.936 -11.275 0.582 1.00 89.75 89 ALA A CA 1
ATOM 667 C C . ALA A 1 89 ? -6.347 -10.411 -0.533 1.00 89.75 89 ALA A C 1
ATOM 669 O O . ALA A 1 89 ? -6.495 -10.751 -1.703 1.00 89.75 89 ALA A O 1
ATOM 670 N N . GLN A 1 90 ? -5.732 -9.278 -0.184 1.00 90.69 90 GLN A N 1
ATOM 671 C CA . GLN A 1 90 ? -5.241 -8.319 -1.168 1.00 90.69 90 GLN A CA 1
ATOM 672 C C . GLN A 1 90 ? -4.067 -7.503 -0.631 1.00 90.69 90 GLN A C 1
ATOM 674 O O . GLN A 1 90 ? -4.072 -7.100 0.535 1.00 90.69 90 GLN A O 1
ATOM 679 N N . VAL A 1 91 ? -3.099 -7.202 -1.497 1.00 91.75 91 VAL A N 1
ATOM 680 C CA . VAL A 1 91 ? -2.031 -6.237 -1.219 1.00 91.75 91 VAL A CA 1
ATOM 681 C C . VAL A 1 91 ? -1.870 -5.355 -2.442 1.00 91.75 91 VAL A C 1
ATOM 683 O O . VAL A 1 91 ? -1.571 -5.846 -3.523 1.00 91.75 91 VAL A O 1
ATOM 686 N N . TRP A 1 92 ? -2.006 -4.044 -2.284 1.00 94.50 92 TRP A N 1
ATOM 687 C CA . TRP A 1 92 ? -1.861 -3.117 -3.403 1.00 94.50 92 TRP A CA 1
ATOM 688 C C . TRP A 1 92 ? -1.047 -1.893 -3.011 1.00 94.50 92 TRP A C 1
ATOM 690 O O . TRP A 1 92 ? -0.915 -1.538 -1.838 1.00 94.50 92 TRP A O 1
ATOM 700 N N . ALA A 1 93 ? -0.484 -1.240 -4.019 1.00 90.62 93 ALA A N 1
ATOM 701 C CA . ALA A 1 93 ? 0.218 0.019 -3.872 1.00 90.62 93 ALA A CA 1
ATOM 702 C C . ALA A 1 93 ? -0.515 1.113 -4.647 1.00 90.62 93 ALA A C 1
ATOM 704 O O . ALA A 1 93 ? -0.878 0.913 -5.804 1.00 90.62 93 ALA A O 1
ATOM 705 N N . VAL A 1 94 ? -0.698 2.273 -4.023 1.00 91.12 94 VAL A N 1
ATOM 706 C CA . VAL A 1 94 ? -1.127 3.514 -4.675 1.00 91.12 94 VAL A CA 1
ATOM 707 C C . VAL A 1 94 ? 0.108 4.371 -4.916 1.00 91.12 94 VAL A C 1
ATOM 709 O O . VAL A 1 94 ? 0.918 4.590 -4.011 1.00 91.12 94 VAL A O 1
ATOM 712 N N . ILE A 1 95 ? 0.255 4.843 -6.148 1.00 89.00 95 ILE A N 1
ATOM 713 C CA . ILE A 1 95 ? 1.387 5.630 -6.605 1.00 89.00 95 ILE A CA 1
ATOM 714 C C . ILE A 1 95 ? 0.924 7.073 -6.727 1.00 89.00 95 ILE A C 1
ATOM 716 O O . ILE A 1 95 ? 0.050 7.392 -7.528 1.00 89.00 95 ILE A O 1
ATOM 720 N N . THR A 1 96 ? 1.531 7.957 -5.945 1.00 88.94 96 THR A N 1
ATOM 721 C CA . THR A 1 96 ? 1.273 9.392 -5.993 1.00 88.94 96 THR A CA 1
ATOM 722 C C . THR A 1 96 ? 2.390 10.090 -6.774 1.00 88.94 96 THR A C 1
ATOM 724 O O . THR A 1 96 ? 3.532 10.121 -6.299 1.00 88.94 96 THR A O 1
ATOM 727 N N . PRO A 1 97 ? 2.093 10.644 -7.963 1.00 88.31 97 PRO A N 1
ATOM 728 C CA . PRO A 1 97 ? 3.038 11.432 -8.748 1.00 88.31 97 PRO A CA 1
ATOM 729 C C . PRO A 1 97 ? 3.476 12.730 -8.052 1.00 88.31 97 PRO A C 1
ATOM 731 O O . PRO A 1 97 ? 2.815 13.173 -7.108 1.00 88.31 97 PRO A O 1
ATOM 734 N N . PRO A 1 98 ? 4.576 13.359 -8.508 1.00 88.12 98 PRO A N 1
ATOM 735 C CA . PRO A 1 98 ? 5.102 14.607 -7.954 1.00 88.12 98 PRO A CA 1
ATOM 736 C C . PRO A 1 98 ? 4.271 15.828 -8.387 1.00 88.12 98 PRO A C 1
ATOM 738 O O . PRO A 1 98 ? 4.811 16.801 -8.905 1.00 88.12 98 PRO A O 1
ATOM 741 N N . TYR A 1 99 ? 2.953 15.766 -8.207 1.00 83.88 99 TYR A N 1
ATOM 742 C CA . TYR A 1 99 ? 2.047 16.862 -8.526 1.00 83.88 99 TYR A CA 1
ATOM 743 C C . TYR A 1 99 ? 2.305 18.078 -7.630 1.00 83.88 99 TYR A C 1
ATOM 745 O O . TYR A 1 99 ? 2.641 17.960 -6.448 1.00 83.88 99 TYR A O 1
ATOM 753 N N . THR A 1 100 ? 2.108 19.262 -8.194 1.00 80.19 100 THR A N 1
ATOM 754 C CA . THR A 1 100 ? 2.036 20.525 -7.458 1.00 80.19 100 THR A CA 1
ATOM 755 C C . THR A 1 100 ? 0.759 20.587 -6.617 1.00 80.1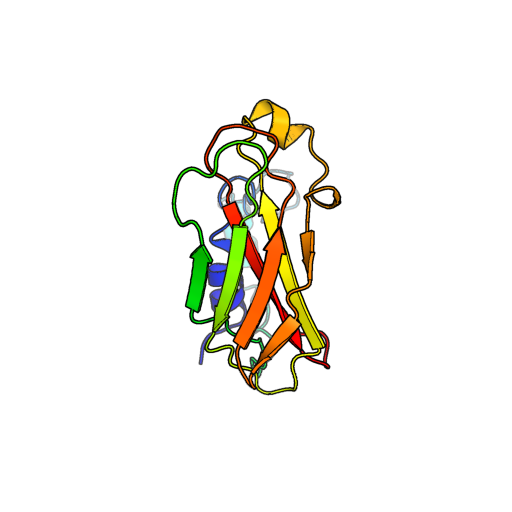9 100 THR A C 1
ATOM 757 O O . THR A 1 100 ? -0.217 19.884 -6.877 1.00 80.19 100 THR A O 1
ATOM 760 N N . GLU A 1 101 ? 0.718 21.466 -5.613 1.00 76.44 101 GLU A N 1
ATOM 761 C CA . GLU A 1 101 ? -0.478 21.639 -4.771 1.00 76.44 101 GLU A CA 1
ATOM 762 C C . GLU A 1 101 ? -1.732 22.017 -5.569 1.00 76.44 101 GLU A C 1
ATOM 764 O O . GLU A 1 101 ? -2.842 21.645 -5.190 1.00 76.44 101 GLU A O 1
ATOM 769 N N . LYS A 1 102 ? -1.561 22.756 -6.673 1.00 78.50 102 LYS A N 1
ATOM 770 C CA . LYS A 1 102 ? -2.663 23.123 -7.562 1.00 78.50 102 LYS A CA 1
ATOM 771 C C . LYS A 1 102 ? -3.224 21.888 -8.266 1.00 78.50 102 LYS A C 1
ATOM 773 O O . LYS A 1 102 ? -4.425 21.663 -8.211 1.00 78.50 102 LYS A O 1
ATOM 778 N N . GLU A 1 103 ? -2.353 21.068 -8.849 1.00 79.75 103 GLU A N 1
ATOM 779 C CA . GLU A 1 103 ? -2.744 19.823 -9.519 1.00 79.75 103 GLU A CA 1
ATOM 780 C C . GLU A 1 103 ? -3.398 18.847 -8.532 1.00 79.75 103 GLU A C 1
ATOM 782 O O . GLU A 1 103 ? -4.440 18.279 -8.834 1.00 79.75 103 GLU A O 1
ATOM 787 N N . PHE A 1 104 ? -2.869 18.721 -7.308 1.00 76.00 104 PHE A N 1
ATOM 788 C CA . PHE A 1 104 ? -3.459 17.874 -6.262 1.00 76.00 104 PHE A CA 1
ATOM 789 C C . PHE A 1 104 ? -4.911 18.214 -5.916 1.00 76.00 104 PHE A C 1
ATOM 791 O O . PHE A 1 104 ? -5.664 17.308 -5.570 1.00 76.00 104 PHE A O 1
ATOM 798 N N . LYS A 1 105 ? -5.310 19.489 -5.984 1.00 76.81 105 LYS A N 1
ATOM 799 C CA . LYS A 1 105 ? -6.693 19.913 -5.701 1.00 76.81 105 LYS A CA 1
ATOM 800 C C . LYS A 1 105 ? -7.669 19.548 -6.817 1.00 76.81 105 LYS A C 1
ATOM 802 O O . LYS A 1 105 ? -8.866 19.467 -6.565 1.00 76.81 105 LYS A O 1
ATOM 807 N N . GLU A 1 106 ? -7.160 19.353 -8.026 1.00 78.81 106 GLU A N 1
ATOM 808 C CA . GLU A 1 106 ? -7.947 19.028 -9.217 1.00 78.81 106 GLU A CA 1
ATOM 809 C C . GLU A 1 106 ? -7.990 17.511 -9.482 1.00 78.81 106 GLU A C 1
ATOM 811 O O . GLU A 1 106 ? -8.761 17.049 -10.322 1.00 78.81 106 GLU A O 1
ATOM 816 N N . ILE A 1 107 ? -7.193 16.723 -8.753 1.00 78.00 107 ILE A N 1
ATOM 817 C CA . ILE A 1 107 ? -7.129 15.268 -8.899 1.00 78.00 107 ILE A CA 1
ATOM 818 C C . ILE A 1 107 ? -8.229 14.591 -8.084 1.00 78.00 107 ILE A C 1
ATOM 820 O O . ILE A 1 107 ? -8.327 14.756 -6.867 1.00 78.00 107 ILE A O 1
ATOM 824 N N . ASP A 1 108 ? -8.995 13.728 -8.748 1.00 79.62 108 ASP A N 1
ATOM 825 C CA . ASP A 1 108 ? -9.802 12.730 -8.058 1.00 79.62 108 ASP A CA 1
ATOM 826 C C . ASP A 1 108 ? -8.867 11.706 -7.399 1.00 79.62 108 ASP A C 1
ATOM 828 O O . ASP A 1 108 ? -8.110 10.998 -8.062 1.00 79.62 108 ASP A O 1
ATOM 832 N N . MET A 1 109 ? -8.910 11.588 -6.071 1.00 72.44 109 MET A N 1
ATOM 833 C CA . MET A 1 109 ? -8.096 10.600 -5.354 1.00 72.44 109 MET A CA 1
ATOM 834 C C . MET A 1 109 ? -8.346 9.163 -5.839 1.00 72.44 109 MET A C 1
ATOM 836 O O . MET A 1 109 ? -7.442 8.331 -5.754 1.00 72.44 109 MET A O 1
ATOM 840 N N . LYS A 1 110 ? -9.535 8.867 -6.383 1.00 76.75 110 LYS A N 1
ATOM 841 C CA . LYS A 1 110 ? -9.857 7.556 -6.967 1.00 76.75 110 LYS A CA 1
ATOM 842 C C . LYS A 1 110 ? -9.148 7.298 -8.295 1.00 76.75 110 LYS A C 1
ATOM 844 O O . LYS A 1 110 ? -9.048 6.142 -8.694 1.00 76.75 110 LYS A O 1
ATOM 849 N N . SER A 1 111 ? -8.651 8.335 -8.969 1.00 80.69 111 SER A N 1
ATOM 850 C CA . SER A 1 111 ? -7.932 8.207 -10.238 1.00 80.69 111 SER A CA 1
ATOM 851 C C . SER A 1 111 ? -6.419 8.066 -10.066 1.00 80.69 111 SER A C 1
ATOM 853 O O . SER A 1 111 ? -5.698 8.029 -11.064 1.00 80.69 111 SER A O 1
ATOM 855 N N . LEU A 1 112 ? -5.908 8.008 -8.829 1.00 87.69 112 LEU A N 1
ATOM 856 C CA . LEU A 1 112 ? -4.486 7.764 -8.607 1.00 87.69 112 LEU A CA 1
ATOM 857 C C . LEU A 1 112 ? -4.099 6.363 -9.114 1.00 87.69 112 LEU A C 1
ATOM 859 O O . LEU A 1 112 ? -4.803 5.390 -8.824 1.00 87.69 112 LEU A O 1
ATOM 863 N N . PRO A 1 113 ? -2.971 6.227 -9.838 1.00 90.88 113 PRO A N 1
ATOM 864 C CA . PRO A 1 113 ? -2.502 4.931 -10.299 1.00 90.88 113 PRO A CA 1
ATOM 865 C C . PRO A 1 113 ? -2.311 3.967 -9.129 1.00 90.88 113 PRO A C 1
ATOM 867 O O . PRO A 1 113 ? -1.703 4.310 -8.113 1.00 90.88 113 PRO A O 1
ATOM 870 N N . SER A 1 114 ? -2.795 2.743 -9.292 1.00 92.88 114 SER A N 1
ATOM 871 C CA . SER A 1 114 ? -2.589 1.670 -8.328 1.00 92.88 114 SER A CA 1
ATOM 872 C C . SER A 1 114 ? -2.170 0.386 -9.028 1.00 92.88 114 SER A C 1
ATOM 874 O O . SER A 1 114 ? -2.485 0.170 -10.199 1.00 92.88 114 SER A O 1
ATOM 876 N N . ILE A 1 115 ? -1.413 -0.444 -8.317 1.00 94.62 115 ILE A N 1
ATOM 877 C CA . ILE A 1 115 ? -1.040 -1.781 -8.772 1.00 94.62 115 ILE A CA 1
ATOM 878 C C . ILE A 1 115 ? -1.312 -2.804 -7.682 1.00 94.62 115 ILE A C 1
ATOM 880 O O . ILE A 1 115 ? -1.099 -2.533 -6.500 1.00 94.62 115 ILE A O 1
ATOM 884 N N . GLU A 1 116 ? -1.713 -3.997 -8.099 1.00 96.00 116 GLU A N 1
ATOM 885 C CA . GLU A 1 116 ? -1.737 -5.167 -7.229 1.00 96.00 116 GLU A CA 1
ATOM 886 C C . GLU A 1 116 ? -0.304 -5.680 -7.012 1.00 96.00 116 GLU A C 1
ATOM 888 O O . GLU A 1 116 ? 0.520 -5.674 -7.935 1.00 96.00 116 GLU A O 1
ATOM 893 N N . LEU A 1 117 ? -0.002 -6.112 -5.788 1.00 93.56 117 LEU A N 1
ATOM 894 C CA . LEU A 1 117 ? 1.229 -6.808 -5.437 1.00 93.56 117 LEU A CA 1
ATOM 895 C C . LEU A 1 117 ? 0.917 -8.294 -5.260 1.00 93.56 117 LEU A C 1
ATOM 897 O O . LEU A 1 117 ? 0.008 -8.676 -4.530 1.00 93.56 117 LEU A O 1
ATOM 901 N N . TYR A 1 118 ? 1.711 -9.142 -5.898 1.00 94.19 118 TYR A N 1
ATOM 902 C CA . TYR A 1 118 ? 1.503 -10.583 -5.916 1.00 94.19 118 TYR A CA 1
ATOM 903 C C . TYR A 1 118 ? 2.396 -11.281 -4.893 1.00 94.19 118 TYR A C 1
ATOM 905 O O . TYR A 1 118 ? 3.530 -10.841 -4.682 1.00 94.19 118 TYR A O 1
ATOM 913 N N . PRO A 1 119 ? 1.922 -12.369 -4.265 1.00 92.44 119 PRO A N 1
ATOM 914 C CA . PRO A 1 119 ? 2.706 -13.100 -3.282 1.00 92.44 119 PRO A CA 1
ATOM 915 C C . PRO A 1 119 ? 3.972 -13.674 -3.928 1.00 92.44 119 PRO A C 1
ATOM 917 O O . PRO A 1 119 ? 3.909 -14.428 -4.897 1.00 92.44 119 PRO A O 1
ATOM 920 N N . LEU A 1 120 ? 5.126 -13.321 -3.367 1.00 90.62 120 LEU A N 1
ATOM 921 C CA . LEU A 1 120 ? 6.416 -13.948 -3.656 1.00 90.62 120 LEU A CA 1
ATOM 922 C C . LEU A 1 120 ? 6.679 -15.106 -2.685 1.00 90.62 120 LEU A C 1
ATOM 924 O O . LEU A 1 120 ? 7.220 -16.140 -3.067 1.00 90.62 120 LEU A O 1
ATOM 928 N N . SER A 1 121 ? 6.285 -14.928 -1.422 1.00 88.62 121 SER A N 1
ATOM 929 C CA . SER A 1 121 ? 6.367 -15.936 -0.365 1.00 88.62 121 SER A CA 1
ATOM 930 C C . SER A 1 121 ? 5.276 -15.694 0.687 1.00 88.62 121 SER A C 1
ATOM 932 O O . SER A 1 121 ? 4.478 -14.768 0.564 1.00 88.62 121 SER A O 1
ATOM 934 N N . SER A 1 122 ? 5.233 -16.512 1.746 1.00 80.38 122 SER A N 1
ATOM 935 C CA . SER A 1 122 ? 4.180 -16.461 2.781 1.00 80.38 122 SER A CA 1
ATOM 936 C C . SER A 1 122 ? 3.914 -15.075 3.394 1.00 80.38 122 SER A C 1
ATOM 938 O O . SER A 1 122 ? 2.808 -14.820 3.865 1.00 80.38 122 SER A O 1
ATOM 940 N N . LYS A 1 123 ? 4.908 -14.176 3.416 1.00 85.88 123 LYS A N 1
ATOM 941 C CA . LYS A 1 123 ? 4.798 -12.825 4.003 1.00 85.88 123 LYS A CA 1
ATOM 942 C C . LYS A 1 123 ? 5.403 -11.737 3.125 1.00 85.88 123 LYS A C 1
ATOM 944 O O . LYS A 1 123 ? 5.738 -10.661 3.631 1.00 85.88 123 LYS A O 1
ATOM 949 N N . GLU A 1 124 ? 5.577 -12.031 1.843 1.00 90.06 124 GLU A N 1
ATOM 950 C CA . GLU A 1 124 ? 6.260 -11.155 0.901 1.00 90.06 124 GLU A CA 1
ATOM 951 C C . GLU A 1 124 ? 5.439 -10.988 -0.363 1.00 90.06 124 GLU A C 1
ATOM 953 O O . GLU A 1 124 ? 4.949 -11.966 -0.923 1.00 90.06 124 GLU A O 1
ATOM 958 N N . TYR A 1 125 ? 5.311 -9.743 -0.805 1.00 93.44 125 TYR A N 1
ATOM 959 C CA . TYR A 1 125 ? 4.507 -9.361 -1.955 1.00 93.44 125 TYR A CA 1
ATOM 960 C C . TYR A 1 125 ? 5.306 -8.423 -2.844 1.00 93.44 125 TYR A C 1
ATOM 962 O O . TYR A 1 125 ? 6.004 -7.527 -2.358 1.00 93.44 125 TYR A O 1
ATOM 970 N N . VAL A 1 126 ? 5.206 -8.628 -4.153 1.00 93.94 126 VAL A N 1
ATOM 971 C CA . VAL A 1 126 ? 5.965 -7.881 -5.150 1.00 93.94 126 VAL A CA 1
ATOM 972 C C . VAL A 1 126 ? 5.079 -7.380 -6.275 1.00 93.94 126 VAL A C 1
ATOM 974 O O . VAL A 1 126 ? 4.149 -8.048 -6.716 1.00 93.94 126 VAL A O 1
ATOM 977 N N . GLY A 1 127 ? 5.404 -6.202 -6.783 1.00 92.62 127 GLY A N 1
ATOM 978 C CA . GLY A 1 127 ? 4.753 -5.637 -7.954 1.00 92.62 127 GLY A CA 1
ATOM 979 C C . GLY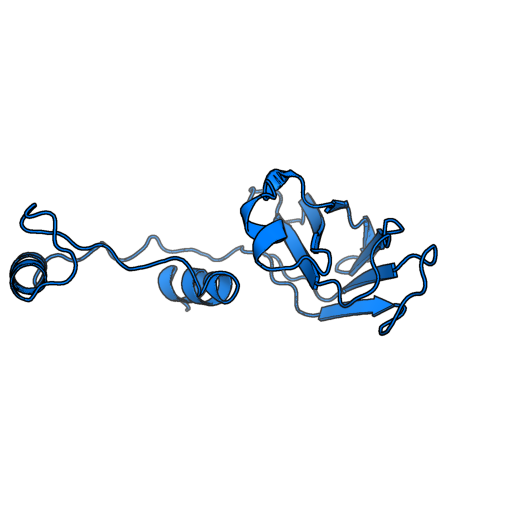 A 1 127 ? 5.695 -4.715 -8.701 1.00 92.62 127 GLY A C 1
ATOM 980 O O . GLY A 1 127 ? 6.716 -4.269 -8.171 1.00 92.62 127 GLY A O 1
ATOM 981 N N . ARG A 1 128 ? 5.354 -4.437 -9.957 1.00 91.12 128 ARG A N 1
ATOM 982 C CA . ARG A 1 128 ? 6.126 -3.544 -10.816 1.00 91.12 128 ARG A CA 1
ATOM 983 C C . ARG A 1 128 ? 5.228 -2.445 -11.360 1.00 91.12 128 ARG A C 1
ATOM 985 O O . ARG A 1 128 ? 4.196 -2.729 -11.959 1.00 91.12 128 ARG A O 1
ATOM 992 N N . TYR A 1 129 ? 5.655 -1.199 -11.192 1.00 90.81 129 TYR A N 1
ATOM 993 C CA . TYR A 1 129 ? 4.986 -0.027 -11.746 1.00 90.81 129 TYR A CA 1
ATOM 994 C C . TYR A 1 129 ? 5.852 0.608 -12.833 1.00 90.81 129 TYR A C 1
ATOM 996 O O . TYR A 1 129 ? 6.994 0.976 -12.574 1.00 90.8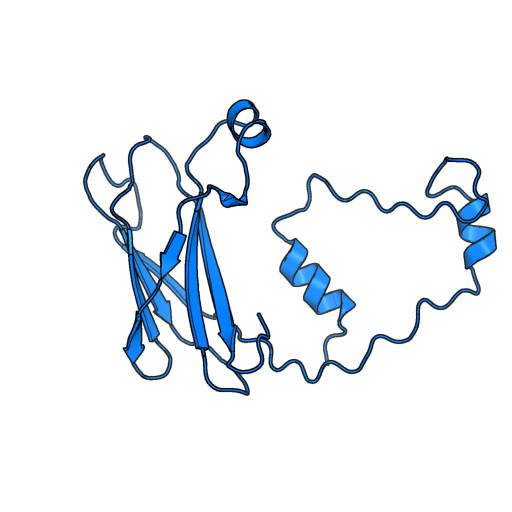1 129 TYR A O 1
ATOM 1004 N N . ASN A 1 130 ? 5.308 0.758 -14.042 1.00 88.50 130 ASN A N 1
ATOM 1005 C CA . ASN A 1 130 ? 6.025 1.339 -15.187 1.00 88.50 130 ASN A CA 1
ATOM 1006 C C . ASN A 1 130 ? 5.514 2.743 -15.579 1.00 88.50 130 ASN A C 1
ATOM 1008 O O . ASN A 1 130 ? 6.048 3.348 -16.501 1.00 88.50 130 ASN A O 1
ATOM 1012 N N . GLY A 1 131 ? 4.493 3.280 -14.900 1.00 86.69 131 GLY A N 1
ATOM 1013 C CA . GLY A 1 131 ? 3.841 4.551 -15.257 1.00 86.69 131 GLY A CA 1
ATOM 1014 C C . GLY A 1 131 ? 4.551 5.807 -14.732 1.00 86.69 131 GLY A C 1
ATOM 1015 O O . GLY A 1 131 ? 3.892 6.738 -14.266 1.00 86.69 131 GLY A O 1
ATOM 1016 N N . LEU A 1 132 ? 5.886 5.829 -14.729 1.00 85.94 132 LEU A N 1
ATOM 1017 C CA . LEU A 1 132 ? 6.677 6.979 -14.273 1.00 85.94 132 LEU A CA 1
ATOM 1018 C C . LEU A 1 132 ? 6.852 7.987 -15.417 1.00 85.94 132 LEU A C 1
ATOM 1020 O O . LEU A 1 132 ? 7.830 7.944 -16.163 1.00 85.94 132 LEU A O 1
ATOM 1024 N N . THR A 1 133 ? 5.856 8.860 -15.581 1.00 84.25 133 THR A N 1
ATOM 1025 C CA . THR A 1 133 ? 5.769 9.838 -16.680 1.00 84.25 133 THR A CA 1
ATOM 1026 C C . THR A 1 133 ? 6.288 11.229 -16.317 1.00 84.25 133 THR A C 1
ATOM 1028 O O . THR A 1 133 ? 6.764 11.950 -17.192 1.00 84.25 133 THR A O 1
ATOM 1031 N N . LEU A 1 134 ? 6.237 11.615 -15.042 1.00 83.38 134 LEU A N 1
ATOM 1032 C CA . LEU A 1 134 ? 6.660 12.928 -14.558 1.00 83.38 134 LEU A CA 1
ATOM 1033 C C . LEU A 1 134 ? 8.036 12.834 -13.904 1.00 83.38 134 LEU A C 1
ATOM 1035 O O . LEU A 1 134 ? 8.359 11.857 -13.232 1.00 83.38 134 LEU A O 1
ATOM 1039 N N . GLN A 1 135 ? 8.850 13.870 -14.069 1.00 81.75 135 GLN A N 1
ATOM 1040 C CA . GLN A 1 135 ? 10.105 13.975 -13.337 1.00 81.75 135 GLN A CA 1
ATOM 1041 C C . GLN A 1 135 ? 9.823 14.445 -11.905 1.00 81.75 135 GLN A C 1
ATOM 1043 O O . GLN A 1 135 ? 9.170 15.464 -11.704 1.00 81.75 135 GLN A O 1
ATOM 1048 N N . GLY A 1 136 ? 10.334 13.722 -10.908 1.00 80.56 136 GLY A N 1
ATOM 1049 C CA . GLY A 1 136 ? 10.257 14.130 -9.505 1.00 80.56 136 GLY A CA 1
ATOM 1050 C C . GLY A 1 136 ? 10.149 12.960 -8.534 1.00 80.56 136 GLY A C 1
ATOM 1051 O O . GLY A 1 136 ? 10.382 11.802 -8.885 1.00 80.56 136 GLY A O 1
ATOM 1052 N N . THR A 1 137 ? 9.803 13.276 -7.287 1.00 82.75 137 THR A N 1
ATOM 1053 C CA . THR A 1 137 ? 9.675 12.289 -6.209 1.00 82.75 137 THR A CA 1
ATOM 1054 C C . THR A 1 137 ? 8.256 11.744 -6.142 1.00 82.75 137 THR A C 1
ATOM 1056 O O . THR A 1 137 ? 7.333 12.439 -5.721 1.00 82.75 137 THR A O 1
ATOM 1059 N N . TYR A 1 138 ? 8.099 10.472 -6.494 1.00 85.88 138 TYR A N 1
ATOM 1060 C CA . TYR A 1 138 ? 6.857 9.737 -6.289 1.00 85.88 138 TYR A CA 1
ATOM 1061 C C . TYR A 1 138 ? 6.737 9.273 -4.836 1.00 85.88 138 TYR A C 1
ATOM 1063 O O . TYR A 1 138 ? 7.728 8.877 -4.218 1.00 85.88 138 TYR A O 1
ATOM 1071 N N . ARG A 1 139 ? 5.514 9.272 -4.299 1.00 85.75 139 ARG A N 1
ATOM 1072 C CA . ARG A 1 139 ? 5.198 8.591 -3.035 1.00 85.75 139 ARG A CA 1
ATOM 1073 C C . ARG A 1 139 ? 4.482 7.282 -3.342 1.00 85.75 139 ARG A C 1
ATOM 1075 O O . ARG A 1 139 ? 3.653 7.228 -4.244 1.00 85.75 139 ARG A O 1
ATOM 1082 N N . VAL A 1 140 ? 4.813 6.233 -2.597 1.00 85.00 140 VAL A N 1
ATOM 1083 C CA . VAL A 1 140 ? 4.183 4.916 -2.722 1.00 85.00 140 VAL A CA 1
ATOM 1084 C C . VAL A 1 140 ? 3.542 4.578 -1.387 1.00 85.00 140 VAL A C 1
ATOM 1086 O O . VAL A 1 140 ? 4.240 4.445 -0.382 1.00 85.00 140 VAL A O 1
ATOM 1089 N N . SER A 1 141 ? 2.222 4.440 -1.394 1.00 87.50 141 SER A N 1
ATOM 1090 C CA . SER A 1 141 ? 1.431 4.028 -0.236 1.00 87.50 141 SER A CA 1
ATOM 1091 C C . SER A 1 141 ? 1.007 2.580 -0.431 1.00 87.50 141 SER A C 1
ATOM 1093 O O . SER A 1 141 ? 0.401 2.254 -1.447 1.00 87.50 141 SER A O 1
ATOM 1095 N N . VAL A 1 142 ? 1.337 1.709 0.518 1.00 87.38 142 VAL A N 1
ATOM 1096 C CA . VAL A 1 142 ? 1.006 0.279 0.462 1.00 87.38 142 VAL A CA 1
ATOM 1097 C C . VAL A 1 142 ? -0.159 0.002 1.396 1.00 87.38 142 VAL A C 1
ATOM 1099 O O . VAL A 1 142 ? -0.150 0.443 2.543 1.00 87.38 142 VAL A O 1
ATOM 1102 N N . PHE A 1 143 ? -1.120 -0.769 0.908 1.00 88.38 143 PHE A N 1
ATOM 1103 C CA . PHE A 1 143 ? -2.296 -1.193 1.646 1.00 88.38 143 PHE A CA 1
ATOM 1104 C C . PHE A 1 143 ? -2.410 -2.711 1.607 1.00 88.38 143 PHE A C 1
ATOM 1106 O O . PHE A 1 143 ? -2.010 -3.364 0.640 1.00 88.38 143 PHE A O 1
ATOM 1113 N N . VAL A 1 144 ? -2.954 -3.267 2.681 1.00 87.12 144 VAL A N 1
ATOM 1114 C CA . VAL A 1 144 ? -3.160 -4.700 2.846 1.00 87.12 144 VAL A CA 1
ATOM 1115 C C . VAL A 1 144 ? -4.571 -4.892 3.356 1.00 87.12 144 VAL A C 1
ATOM 1117 O O . VAL A 1 144 ? -4.987 -4.179 4.257 1.00 87.12 144 VAL A O 1
ATOM 1120 N N . ARG A 1 145 ? -5.285 -5.864 2.800 1.00 86.44 145 ARG A N 1
ATOM 1121 C CA . ARG A 1 145 ? -6.613 -6.252 3.258 1.00 86.44 145 ARG A CA 1
ATOM 1122 C C . ARG A 1 145 ? -6.641 -7.740 3.542 1.00 86.44 145 ARG A C 1
ATOM 1124 O O . ARG A 1 145 ? -6.184 -8.538 2.722 1.00 86.44 145 ARG A O 1
ATOM 1131 N N . ASP A 1 146 ? -7.199 -8.116 4.681 1.00 86.00 146 ASP A N 1
ATOM 1132 C CA . ASP A 1 146 ? -7.438 -9.517 5.007 1.00 86.00 146 ASP A CA 1
ATOM 1133 C C . ASP A 1 146 ? -8.745 -10.059 4.397 1.00 86.00 146 ASP A C 1
ATOM 1135 O O . ASP A 1 146 ? -9.556 -9.332 3.820 1.00 86.00 146 ASP A O 1
ATOM 1139 N N . ASN A 1 147 ? -8.968 -11.365 4.516 1.00 85.69 147 ASN A N 1
ATOM 1140 C CA . ASN A 1 147 ? -10.170 -12.038 4.017 1.00 85.69 147 ASN A CA 1
ATOM 1141 C C . ASN A 1 147 ? -11.475 -11.665 4.747 1.00 85.69 147 ASN A C 1
ATOM 1143 O O . ASN A 1 147 ? -12.553 -12.030 4.277 1.00 85.69 147 ASN A O 1
ATOM 1147 N N . LYS A 1 148 ? -11.404 -10.917 5.852 1.00 80.06 148 LYS A N 1
ATOM 1148 C CA . LYS A 1 148 ? -12.560 -10.339 6.550 1.00 80.06 148 LYS A CA 1
ATOM 1149 C C . LYS A 1 148 ? -12.821 -8.888 6.142 1.00 80.06 148 LYS A C 1
ATOM 1151 O O . LYS A 1 148 ? -13.780 -8.289 6.622 1.00 80.06 148 LYS A O 1
ATOM 1156 N N . GLY A 1 149 ? -12.006 -8.337 5.242 1.00 72.38 149 GLY A N 1
ATOM 1157 C CA . GLY A 1 149 ? -12.129 -6.970 4.752 1.00 72.38 149 GLY A CA 1
ATOM 1158 C C . GLY A 1 149 ? -11.496 -5.919 5.665 1.00 72.38 149 GLY A C 1
ATOM 1159 O O . GLY A 1 149 ? -11.767 -4.736 5.475 1.00 72.38 149 GLY A O 1
ATOM 1160 N N . ILE A 1 150 ? -10.674 -6.324 6.638 1.00 75.50 150 ILE A N 1
ATOM 1161 C CA . ILE A 1 150 ? -9.954 -5.413 7.532 1.00 75.50 150 ILE A CA 1
ATOM 1162 C C . ILE A 1 150 ? -8.689 -4.920 6.817 1.00 75.50 150 ILE A C 1
ATOM 1164 O O . ILE A 1 150 ? -7.905 -5.735 6.321 1.00 75.50 150 ILE A O 1
ATOM 1168 N N . CYS A 1 151 ? -8.512 -3.596 6.779 1.00 68.56 151 CYS A N 1
ATOM 1169 C CA . CYS A 1 151 ? -7.379 -2.890 6.173 1.00 68.56 151 CYS A CA 1
ATOM 1170 C C . CYS A 1 151 ? -6.594 -2.086 7.212 1.00 68.56 151 CYS A C 1
ATOM 1172 O O . CYS A 1 151 ? -7.236 -1.581 8.164 1.00 68.56 151 CYS A O 1
#